Protein AF-A0A023DA20-F1 (afdb_monomer_lite)

InterPro domains:
  IPR036259 MFS transporter superfamily [G3DSA:1.20.1250.20] (1-89)
  IPR036259 MFS transporter superfamily [SSF103473] (3-85)

Foldseek 3Di:
DVVVVVVVVVVVVVVVVVVVVVLVVLVVDDPVVSVVVVVVVVVVVVVVVVVLVVCLVVQCVVPNPVSSVVVVVVVVVVVVVVVVVPPPPD

Organism: NCBI:txid1231351

Structure (mmCIF, N/CA/C/O backbone):
data_AF-A0A023DA20-F1
#
_entry.id   AF-A0A023DA20-F1
#
loop_
_atom_site.group_PDB
_atom_site.id
_atom_site.type_symbol
_atom_site.label_atom_id
_atom_site.label_alt_id
_atom_site.label_comp_id
_atom_site.label_asym_id
_atom_site.label_entity_id
_atom_site.label_seq_id
_atom_site.pdbx_PDB_ins_code
_atom_site.Cartn_x
_atom_site.Cartn_y
_atom_site.Cartn_z
_atom_site.occupancy
_atom_site.B_iso_or_equiv
_atom_site.auth_seq_id
_atom_site.auth_comp_id
_atom_site.auth_asym_id
_atom_site.auth_atom_id
_atom_site.pdbx_PDB_model_num
ATOM 1 N N . MET A 1 1 ? 8.627 14.649 -15.243 1.00 70.38 1 MET A N 1
ATOM 2 C CA . MET A 1 1 ? 9.137 14.689 -13.855 1.00 70.38 1 MET A CA 1
ATOM 3 C C . MET A 1 1 ? 8.141 15.250 -12.843 1.00 70.38 1 MET A C 1
ATOM 5 O O . MET A 1 1 ? 7.879 14.527 -11.891 1.00 70.38 1 MET A O 1
ATOM 9 N N . PRO A 1 2 ? 7.512 16.432 -13.025 1.00 89.38 2 PRO A N 1
ATOM 10 C CA . PRO A 1 2 ? 6.586 16.962 -12.010 1.00 89.38 2 PRO A CA 1
ATOM 11 C C . PRO A 1 2 ? 5.345 16.078 -11.800 1.00 89.38 2 PRO A C 1
ATOM 13 O O . PRO A 1 2 ? 4.891 15.922 -10.675 1.00 89.38 2 PRO A O 1
ATOM 16 N N . LEU A 1 3 ? 4.848 15.427 -12.859 1.00 92.12 3 LEU A N 1
ATOM 17 C CA . LEU A 1 3 ? 3.709 14.508 -12.773 1.00 92.12 3 LEU A CA 1
ATOM 18 C C . LEU A 1 3 ? 3.973 13.302 -11.855 1.00 92.12 3 LEU A C 1
ATOM 20 O O . LEU A 1 3 ? 3.127 12.965 -11.037 1.00 92.12 3 LEU A O 1
ATOM 24 N N . LEU A 1 4 ? 5.149 12.673 -11.966 1.00 88.75 4 LEU A N 1
ATOM 25 C CA . LEU A 1 4 ? 5.519 11.530 -11.122 1.00 88.75 4 LEU A CA 1
ATOM 26 C C . LEU A 1 4 ? 5.700 11.952 -9.661 1.00 88.75 4 LEU A C 1
ATOM 28 O O . LEU A 1 4 ? 5.292 11.221 -8.767 1.00 88.75 4 LEU A O 1
ATOM 32 N N . ALA A 1 5 ? 6.255 13.144 -9.421 1.00 93.50 5 ALA A N 1
ATOM 33 C CA . ALA A 1 5 ? 6.384 13.692 -8.074 1.00 93.50 5 ALA A CA 1
ATOM 34 C C . ALA A 1 5 ? 5.010 13.952 -7.435 1.00 93.50 5 ALA A C 1
ATOM 36 O O . ALA A 1 5 ? 4.769 13.529 -6.309 1.00 93.50 5 ALA A O 1
ATOM 37 N N . LEU A 1 6 ? 4.086 14.581 -8.169 1.00 95.62 6 LEU A N 1
ATOM 38 C CA . LEU A 1 6 ? 2.713 14.792 -7.703 1.00 95.62 6 LEU A CA 1
ATOM 39 C C . LEU A 1 6 ? 1.992 13.467 -7.435 1.00 95.62 6 LEU A C 1
ATOM 41 O O . LEU A 1 6 ? 1.332 13.337 -6.409 1.00 95.62 6 LEU A O 1
ATOM 45 N N . ALA A 1 7 ? 2.150 12.477 -8.318 1.00 90.75 7 ALA A N 1
ATOM 46 C CA . ALA A 1 7 ? 1.576 11.149 -8.126 1.00 90.75 7 ALA A CA 1
ATOM 47 C C . ALA A 1 7 ? 2.145 10.451 -6.879 1.00 90.75 7 ALA A C 1
ATOM 49 O O . ALA A 1 7 ? 1.379 9.903 -6.093 1.00 90.75 7 ALA A O 1
ATOM 50 N N . ALA A 1 8 ? 3.462 10.514 -6.659 1.00 90.94 8 ALA A N 1
ATOM 51 C CA . ALA A 1 8 ? 4.102 9.942 -5.475 1.00 90.94 8 ALA A CA 1
ATOM 52 C C . ALA A 1 8 ? 3.603 10.600 -4.179 1.00 90.94 8 ALA A C 1
ATOM 54 O O . ALA A 1 8 ? 3.251 9.896 -3.237 1.00 90.94 8 ALA A O 1
ATOM 55 N N . ILE A 1 9 ? 3.501 11.934 -4.154 1.00 95.44 9 ILE A N 1
ATOM 56 C CA . ILE A 1 9 ? 2.963 12.682 -3.007 1.00 95.44 9 ILE A CA 1
ATOM 57 C C . ILE A 1 9 ? 1.499 12.307 -2.754 1.00 95.44 9 ILE A C 1
ATOM 59 O O . ILE A 1 9 ? 1.112 12.070 -1.614 1.00 95.44 9 ILE A O 1
ATOM 63 N N . ALA A 1 10 ? 0.679 12.238 -3.805 1.00 94.69 10 ALA A N 1
ATOM 64 C CA . ALA A 1 10 ? -0.729 11.879 -3.678 1.00 94.69 10 ALA A CA 1
ATOM 65 C C . ALA A 1 10 ? -0.915 10.445 -3.153 1.00 94.69 10 ALA A C 1
ATOM 67 O O . ALA A 1 10 ? -1.756 10.222 -2.283 1.00 94.69 10 ALA A O 1
ATOM 68 N N . LEU A 1 11 ? -0.120 9.486 -3.646 1.00 91.44 11 LEU A N 1
ATOM 69 C CA . LEU A 1 11 ? -0.141 8.101 -3.170 1.00 91.44 11 LEU A CA 1
ATOM 70 C C . LEU A 1 11 ? 0.288 8.001 -1.704 1.00 91.44 11 LEU A C 1
ATOM 72 O O . LEU A 1 11 ? -0.389 7.337 -0.922 1.00 91.44 11 LEU A O 1
ATOM 76 N N . ASP A 1 12 ? 1.362 8.687 -1.315 1.00 93.50 12 ASP A N 1
ATOM 77 C CA . ASP A 1 12 ? 1.828 8.707 0.072 1.00 93.50 12 ASP A CA 1
ATOM 78 C C . ASP A 1 12 ? 0.774 9.311 1.014 1.00 93.50 12 ASP A C 1
ATOM 80 O O . ASP A 1 12 ? 0.397 8.696 2.014 1.00 93.50 12 ASP A O 1
ATOM 84 N N . ALA A 1 13 ? 0.195 10.456 0.640 1.00 94.25 13 ALA A N 1
ATOM 85 C CA . ALA A 1 13 ? -0.872 11.092 1.404 1.00 94.25 13 ALA A CA 1
ATOM 86 C C . ALA A 1 13 ? -2.106 10.184 1.549 1.00 94.25 13 ALA A C 1
ATOM 88 O O . ALA A 1 13 ? -2.693 10.114 2.630 1.00 94.25 13 ALA A O 1
ATOM 89 N N . ALA A 1 14 ? -2.487 9.456 0.493 1.00 91.75 14 ALA A N 1
ATOM 90 C CA . ALA A 1 14 ? -3.596 8.505 0.535 1.00 91.75 14 ALA A CA 1
ATOM 91 C C . ALA A 1 14 ? -3.318 7.337 1.497 1.00 91.75 14 ALA A C 1
ATOM 93 O O . ALA A 1 14 ? -4.188 6.977 2.295 1.00 91.75 14 ALA A O 1
ATOM 94 N N . VAL A 1 15 ? -2.102 6.778 1.474 1.00 90.94 15 VAL A N 1
ATOM 95 C CA . VAL A 1 15 ? -1.687 5.710 2.398 1.00 90.94 15 VAL A CA 1
ATOM 96 C C . VAL A 1 15 ? -1.703 6.211 3.840 1.00 90.94 15 VAL A C 1
ATOM 98 O O . VAL A 1 15 ? -2.281 5.551 4.707 1.00 90.94 15 VAL A O 1
ATOM 101 N N . GLN A 1 16 ? -1.127 7.385 4.104 1.00 93.38 16 GLN A N 1
ATOM 102 C CA . GLN A 1 16 ? -1.118 7.974 5.443 1.00 93.38 16 GLN A CA 1
ATOM 103 C C . GLN A 1 16 ? -2.540 8.259 5.948 1.00 93.38 16 GLN A C 1
ATOM 105 O O . GLN A 1 16 ? -2.876 7.901 7.078 1.00 93.38 16 GLN A O 1
ATOM 110 N N . ALA A 1 17 ? -3.414 8.818 5.107 1.00 93.38 17 ALA A N 1
ATOM 111 C CA . ALA A 1 17 ? -4.814 9.051 5.453 1.00 93.38 17 ALA A CA 1
ATOM 112 C C . ALA A 1 17 ? -5.552 7.744 5.793 1.00 93.38 17 ALA A C 1
ATOM 114 O O . ALA A 1 17 ? -6.262 7.683 6.800 1.00 93.38 17 ALA A O 1
ATOM 115 N N . ASN A 1 18 ? -5.341 6.683 5.004 1.00 90.50 18 ASN A N 1
ATOM 116 C CA . ASN A 1 18 ? -5.927 5.369 5.261 1.00 90.50 18 ASN A CA 1
ATOM 117 C C . ASN A 1 18 ? -5.457 4.777 6.597 1.00 90.50 18 ASN A C 1
ATOM 119 O O . ASN A 1 18 ? -6.268 4.250 7.363 1.00 90.50 18 ASN A O 1
ATOM 123 N N . GLN A 1 19 ? -4.164 4.896 6.912 1.00 90.19 19 GLN A N 1
ATOM 124 C CA . GLN A 1 19 ? -3.636 4.433 8.194 1.00 90.19 19 GLN A CA 1
ATOM 125 C C . GLN A 1 19 ? -4.236 5.207 9.369 1.00 90.19 19 GLN A C 1
ATOM 127 O O . GLN A 1 19 ? -4.653 4.594 10.349 1.00 90.19 19 GLN A O 1
ATOM 132 N N . VAL A 1 20 ? -4.344 6.535 9.267 1.00 90.69 20 VAL A N 1
ATOM 133 C CA . VAL A 1 20 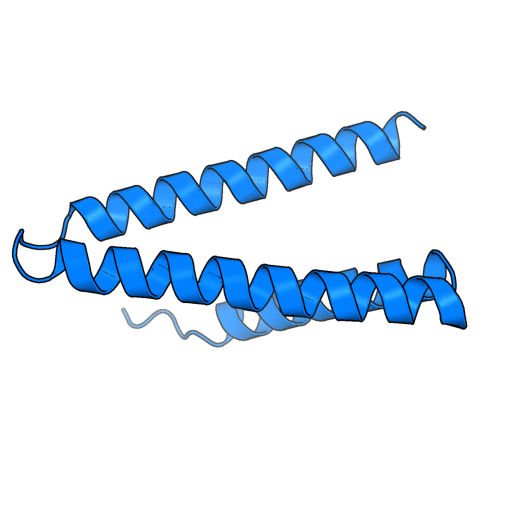? -4.958 7.369 10.312 1.00 90.69 20 VAL A CA 1
ATOM 134 C C . VAL A 1 20 ? -6.426 6.995 10.525 1.00 90.69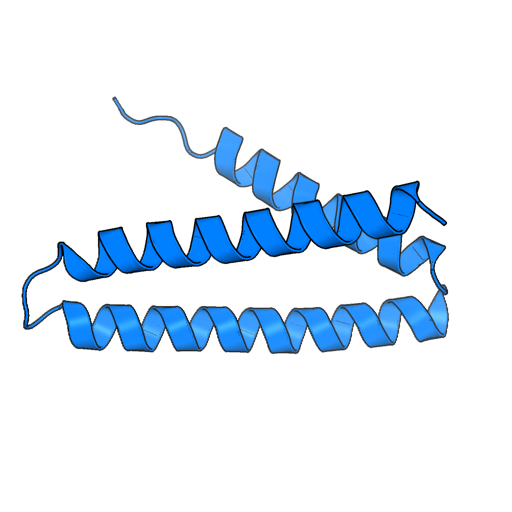 20 VAL A C 1
ATOM 136 O O . VAL A 1 20 ? -6.856 6.860 11.671 1.00 90.69 20 VAL A O 1
ATOM 139 N N . LEU A 1 21 ? -7.198 6.794 9.452 1.00 89.50 21 LEU A N 1
ATOM 140 C CA . LEU A 1 21 ? -8.599 6.377 9.550 1.00 89.50 21 LEU A CA 1
ATOM 141 C C . LEU A 1 21 ? -8.732 4.989 10.188 1.00 89.50 21 LEU A C 1
ATOM 143 O O . LEU A 1 21 ? -9.521 4.814 11.115 1.00 89.50 21 LEU A O 1
ATOM 147 N N . SER A 1 22 ? -7.917 4.030 9.748 1.00 86.94 22 SER A N 1
ATOM 148 C CA . SER A 1 22 ? -7.900 2.670 10.295 1.00 86.94 22 SER A CA 1
ATOM 149 C C . SER A 1 22 ? -7.562 2.678 11.785 1.00 86.94 22 SER A C 1
ATOM 151 O O . SER A 1 22 ? -8.264 2.074 12.591 1.00 86.94 22 SER A O 1
ATOM 153 N N . GLN A 1 23 ? -6.537 3.439 12.179 1.00 86.69 23 GLN A N 1
ATOM 154 C CA . GLN A 1 23 ? -6.152 3.609 13.578 1.00 86.69 23 GLN A CA 1
ATOM 155 C C . GLN A 1 23 ? -7.280 4.245 14.400 1.00 86.69 23 GLN A C 1
ATOM 157 O O . GLN A 1 23 ? -7.567 3.764 15.493 1.00 86.69 23 GLN A O 1
ATOM 162 N N . ARG A 1 24 ? -7.986 5.261 13.878 1.00 86.94 24 ARG A N 1
ATOM 163 C CA . ARG A 1 24 ? -9.167 5.835 14.554 1.00 86.94 24 ARG A CA 1
ATOM 164 C C . ARG A 1 24 ? -10.229 4.777 14.836 1.00 86.94 24 ARG A C 1
ATOM 166 O O . ARG A 1 24 ? -10.708 4.720 15.961 1.00 86.94 24 ARG A O 1
ATOM 173 N N . VAL A 1 25 ? -10.552 3.920 13.866 1.00 84.94 25 VAL A N 1
ATOM 174 C CA . VAL A 1 25 ? -11.515 2.821 14.061 1.00 84.94 25 VAL A CA 1
ATOM 175 C C . VAL A 1 25 ? -11.023 1.854 15.139 1.00 84.94 25 VAL A C 1
ATOM 177 O O . VAL A 1 25 ? -11.759 1.563 16.078 1.00 84.94 25 VAL A O 1
ATOM 180 N N . VAL A 1 26 ? -9.758 1.428 15.087 1.00 84.38 26 VAL A N 1
ATOM 181 C CA . VAL A 1 26 ? -9.162 0.550 16.113 1.00 84.38 26 VAL A CA 1
ATOM 182 C C . VAL A 1 26 ? -9.225 1.182 17.509 1.00 84.38 26 VAL A C 1
ATOM 184 O O . VAL A 1 26 ? -9.477 0.486 18.492 1.00 84.38 26 VAL A O 1
ATOM 187 N N . TYR A 1 27 ? -9.049 2.502 17.611 1.00 80.75 27 TYR A N 1
ATOM 188 C CA . TYR A 1 27 ? -9.137 3.233 18.874 1.00 80.75 27 TYR A CA 1
ATOM 189 C C . TYR A 1 27 ? -10.559 3.383 19.426 1.00 80.75 27 TYR A C 1
ATOM 191 O O . TYR A 1 27 ? -10.694 3.639 20.621 1.00 80.75 27 TYR A O 1
ATOM 199 N N . THR A 1 28 ? -11.602 3.188 18.611 1.00 80.88 28 THR A N 1
ATOM 200 C CA . THR A 1 28 ? -13.002 3.178 19.082 1.00 80.88 28 THR A CA 1
ATOM 201 C C . THR A 1 28 ? -13.433 1.855 19.726 1.00 80.88 28 THR A C 1
ATOM 203 O O . THR A 1 28 ? -14.478 1.810 20.371 1.00 80.88 28 THR A O 1
ATOM 206 N N . LEU A 1 29 ? -12.639 0.785 19.598 1.00 80.69 29 LEU A N 1
ATOM 207 C CA . LEU A 1 29 ? -12.921 -0.507 20.232 1.00 80.69 29 LEU A CA 1
ATOM 208 C C . LEU A 1 29 ? -12.557 -0.510 21.728 1.00 80.69 29 LEU A C 1
ATOM 210 O O . LEU A 1 29 ? -11.673 0.220 22.182 1.00 80.69 29 LEU A O 1
ATOM 214 N N . SER A 1 30 ? -13.216 -1.386 22.494 1.00 74.69 30 SER A N 1
ATOM 215 C CA . SER A 1 30 ? -12.938 -1.595 23.920 1.00 74.69 30 SER A CA 1
ATOM 216 C C . SER A 1 30 ? -11.473 -1.995 24.174 1.00 74.69 30 SER A C 1
ATOM 218 O O . SER A 1 30 ? -10.822 -2.623 23.335 1.00 74.69 30 SER A O 1
ATOM 220 N N . SER A 1 31 ? -10.955 -1.643 25.359 1.00 68.88 31 SER A N 1
ATOM 221 C CA . SER A 1 31 ? -9.559 -1.873 25.783 1.00 68.88 31 SER A CA 1
ATOM 222 C C . SER A 1 31 ? -9.069 -3.312 25.536 1.00 68.88 31 SER A C 1
ATOM 224 O O . SER A 1 31 ? -7.949 -3.522 25.073 1.00 68.88 31 SER A O 1
ATOM 226 N N . GLU A 1 32 ? -9.940 -4.298 25.766 1.00 72.94 32 GLU A N 1
ATOM 227 C CA . GLU A 1 32 ? -9.634 -5.726 25.630 1.00 72.94 32 GLU A CA 1
ATOM 228 C C . GLU A 1 32 ? -9.459 -6.176 24.166 1.00 72.94 32 GLU A C 1
ATOM 230 O O . GLU A 1 32 ? -8.560 -6.957 23.849 1.00 72.94 32 GLU A O 1
ATOM 235 N N . ALA A 1 33 ? -10.265 -5.647 23.239 1.00 74.44 33 ALA A N 1
ATOM 236 C CA . ALA A 1 33 ? -10.187 -6.002 21.820 1.00 74.44 33 ALA A CA 1
ATOM 237 C C . ALA A 1 33 ? -9.120 -5.190 21.061 1.00 74.44 33 ALA A C 1
ATOM 239 O O . ALA A 1 33 ? -8.519 -5.689 20.105 1.00 74.44 33 ALA A O 1
ATOM 240 N N . ARG A 1 34 ? -8.838 -3.959 21.506 1.00 77.00 34 ARG A N 1
ATOM 241 C CA . ARG A 1 34 ? -7.919 -3.015 20.847 1.00 77.00 34 ARG A CA 1
ATOM 242 C C . ARG A 1 34 ? -6.511 -3.581 20.650 1.00 77.00 34 ARG A C 1
ATOM 244 O O . ARG A 1 34 ? -5.952 -3.442 19.564 1.00 77.00 34 ARG A O 1
ATOM 251 N N . GLY A 1 35 ? -5.945 -4.244 21.663 1.00 78.94 35 GLY A N 1
ATOM 252 C CA . GLY A 1 35 ? -4.595 -4.819 21.580 1.00 78.94 35 GLY A CA 1
ATOM 253 C C . GLY A 1 35 ? -4.471 -5.905 20.505 1.00 78.94 35 GLY A C 1
ATOM 254 O O . GLY A 1 35 ? -3.539 -5.887 19.701 1.00 78.94 35 GLY A O 1
ATOM 255 N N . ARG A 1 36 ? -5.458 -6.809 20.434 1.00 85.88 36 ARG A N 1
ATOM 256 C CA . ARG A 1 36 ? -5.495 -7.911 19.457 1.00 85.88 36 ARG A CA 1
ATOM 257 C C . ARG A 1 36 ? -5.708 -7.414 18.032 1.00 85.88 36 ARG A C 1
ATOM 259 O O . ARG A 1 36 ? -5.023 -7.867 17.113 1.00 85.88 36 ARG A O 1
ATOM 266 N N . VAL A 1 37 ? -6.643 -6.482 17.849 1.00 85.62 37 VAL A N 1
ATOM 267 C CA . VAL A 1 37 ? -6.939 -5.905 16.533 1.00 85.62 37 VAL A CA 1
ATOM 268 C C . VAL A 1 37 ? -5.750 -5.096 16.024 1.00 85.62 37 VAL A C 1
ATOM 270 O O . VAL A 1 37 ? -5.374 -5.259 14.870 1.00 85.62 37 VAL A O 1
ATOM 273 N N . ASN A 1 38 ? -5.098 -4.295 16.874 1.00 85.50 38 ASN A N 1
ATOM 274 C CA . ASN A 1 38 ? -3.924 -3.524 16.462 1.00 85.50 38 ASN A CA 1
ATOM 275 C C . ASN A 1 38 ? -2.744 -4.421 16.056 1.00 85.50 38 ASN A C 1
ATOM 277 O O . ASN A 1 38 ? -2.101 -4.163 15.041 1.00 85.50 38 ASN A O 1
ATOM 281 N N . ALA A 1 39 ? -2.483 -5.492 16.816 1.00 87.19 39 ALA A N 1
ATOM 282 C CA . ALA A 1 39 ? -1.457 -6.467 16.456 1.00 87.19 39 ALA A CA 1
ATOM 283 C C . ALA A 1 39 ? -1.767 -7.123 15.102 1.00 87.19 39 ALA A C 1
ATOM 285 O O . ALA A 1 39 ? -0.924 -7.112 14.212 1.00 87.19 39 ALA A O 1
ATOM 286 N N . THR A 1 40 ? -3.003 -7.599 14.912 1.00 88.31 40 THR A N 1
ATOM 287 C CA . THR A 1 40 ? -3.446 -8.216 13.650 1.00 88.31 40 THR A CA 1
ATOM 288 C C . THR A 1 40 ? -3.345 -7.236 12.478 1.00 88.31 40 THR A C 1
ATOM 290 O O . THR A 1 40 ? -2.842 -7.600 11.420 1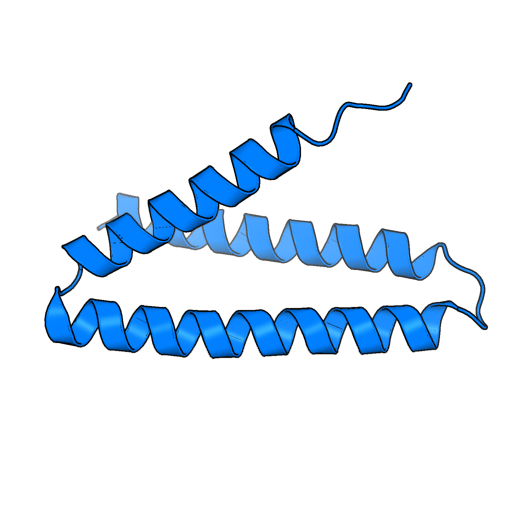.00 88.31 40 THR A O 1
ATOM 293 N N . TYR A 1 41 ? -3.762 -5.981 12.674 1.00 87.44 41 TYR A N 1
ATOM 294 C CA . TYR A 1 41 ? -3.657 -4.918 11.675 1.00 87.44 41 TYR A CA 1
ATOM 295 C C . TYR A 1 41 ? -2.206 -4.714 11.232 1.00 87.44 41 TYR A C 1
ATOM 297 O O . TYR A 1 41 ? -1.916 -4.770 10.039 1.00 87.44 41 TYR A O 1
ATOM 305 N N . MET A 1 42 ? -1.282 -4.544 12.183 1.00 88.69 42 MET A N 1
ATOM 306 C CA . MET A 1 42 ? 0.134 -4.367 11.858 1.00 88.69 42 MET A CA 1
ATOM 307 C C . MET A 1 42 ? 0.720 -5.605 11.177 1.00 88.69 42 MET A C 1
ATOM 309 O O . MET A 1 42 ? 1.442 -5.461 10.195 1.00 88.69 42 MET A O 1
ATOM 313 N N . THR A 1 43 ? 0.369 -6.816 11.620 1.00 91.94 43 THR A N 1
ATOM 314 C CA . THR A 1 43 ? 0.793 -8.059 10.958 1.00 91.94 43 THR A CA 1
ATOM 315 C C . THR A 1 43 ? 0.342 -8.109 9.500 1.00 91.94 43 THR A C 1
ATOM 317 O O . THR A 1 43 ? 1.151 -8.429 8.632 1.00 91.94 43 THR A O 1
ATOM 320 N N . VAL A 1 44 ? -0.915 -7.759 9.211 1.00 90.62 44 VAL A N 1
ATOM 321 C CA . VAL A 1 44 ? -1.440 -7.734 7.837 1.00 90.62 44 VAL A CA 1
ATOM 322 C C . VAL A 1 44 ? -0.732 -6.669 7.003 1.00 90.62 44 VAL A C 1
ATOM 324 O O . VAL A 1 44 ? -0.298 -6.971 5.896 1.00 90.62 44 VAL A O 1
ATOM 327 N N . VAL A 1 45 ? -0.543 -5.456 7.533 1.00 89.75 45 VAL A N 1
ATOM 328 C CA . VAL A 1 45 ? 0.174 -4.378 6.830 1.00 89.75 45 VAL A CA 1
ATOM 329 C C . VAL A 1 45 ? 1.601 -4.802 6.478 1.00 89.75 45 VAL A C 1
ATOM 331 O O . VAL A 1 45 ? 2.017 -4.642 5.331 1.00 89.75 45 VAL A O 1
ATOM 334 N N . PHE A 1 46 ? 2.337 -5.391 7.424 1.00 91.88 46 PHE A N 1
ATOM 335 C CA . PHE A 1 46 ? 3.691 -5.888 7.174 1.00 91.88 46 PHE A CA 1
ATOM 336 C C . PHE A 1 46 ? 3.718 -7.037 6.166 1.00 91.88 46 PHE A C 1
ATOM 338 O O . PHE A 1 46 ? 4.567 -7.044 5.277 1.00 91.88 46 PHE A O 1
ATOM 345 N N . LEU A 1 47 ? 2.787 -7.988 6.272 1.00 94.81 47 LEU A N 1
ATOM 346 C CA . LEU A 1 47 ? 2.690 -9.111 5.343 1.00 94.81 47 LEU A CA 1
ATOM 347 C C . LEU A 1 47 ? 2.392 -8.629 3.918 1.00 94.81 47 LEU A C 1
ATOM 349 O O . LEU A 1 47 ? 3.085 -9.018 2.980 1.00 94.81 47 LEU A O 1
ATOM 353 N N . CYS A 1 48 ? 1.409 -7.742 3.755 1.00 90.75 48 CYS A N 1
ATOM 354 C CA . CYS A 1 48 ? 1.101 -7.113 2.474 1.00 90.75 48 CYS A CA 1
ATOM 355 C C . CYS A 1 48 ? 2.298 -6.321 1.935 1.00 90.75 48 CYS A C 1
ATOM 357 O O . CYS A 1 48 ? 2.592 -6.413 0.746 1.00 90.75 48 CYS A O 1
ATOM 359 N N . GLY A 1 49 ? 3.015 -5.592 2.796 1.00 90.50 49 GLY A N 1
ATOM 360 C CA . GLY A 1 49 ? 4.241 -4.883 2.430 1.00 90.50 49 GLY A CA 1
ATOM 361 C C . GLY A 1 49 ? 5.322 -5.825 1.897 1.00 90.50 49 GLY A C 1
ATOM 362 O O . GLY A 1 49 ? 5.870 -5.577 0.828 1.00 90.50 49 GLY A O 1
ATOM 363 N N . ALA A 1 50 ? 5.570 -6.946 2.579 1.00 94.75 50 ALA A N 1
ATOM 364 C CA . ALA A 1 50 ? 6.545 -7.948 2.152 1.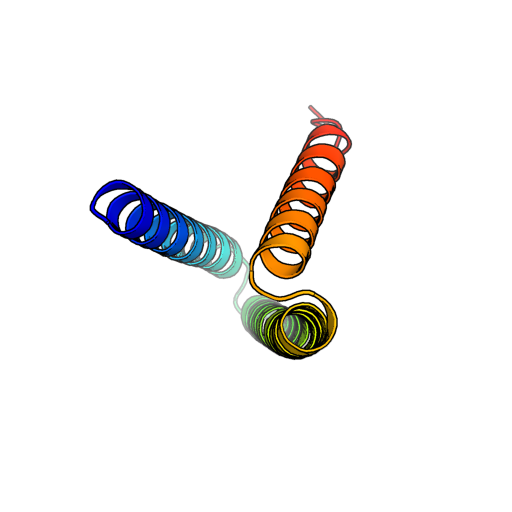00 94.75 50 ALA A CA 1
ATOM 365 C C . ALA A 1 50 ? 6.176 -8.579 0.799 1.00 94.75 50 ALA A C 1
ATOM 367 O O . ALA A 1 50 ? 7.015 -8.657 -0.099 1.00 94.75 50 ALA A O 1
ATOM 368 N N . VAL A 1 51 ? 4.911 -8.978 0.624 1.00 94.88 51 VAL A N 1
ATOM 369 C CA . VAL A 1 51 ? 4.409 -9.522 -0.650 1.00 94.88 51 VAL A CA 1
ATOM 370 C C . VAL A 1 51 ? 4.514 -8.478 -1.765 1.00 94.88 51 VAL A C 1
ATOM 372 O O . VAL A 1 51 ? 4.984 -8.791 -2.858 1.00 94.88 51 VAL A O 1
ATOM 375 N N . GLY A 1 52 ? 4.140 -7.228 -1.482 1.00 90.75 52 GLY A N 1
ATOM 376 C CA . GLY A 1 52 ? 4.251 -6.111 -2.417 1.00 90.75 52 GLY A CA 1
ATOM 377 C C . GLY A 1 52 ? 5.694 -5.841 -2.845 1.00 90.75 52 GLY A C 1
ATOM 378 O O . GLY A 1 52 ? 5.942 -5.641 -4.031 1.00 90.75 52 GLY A O 1
ATOM 379 N N . SER A 1 53 ? 6.656 -5.908 -1.919 1.00 92.56 53 SER A N 1
ATOM 380 C CA . SER A 1 53 ? 8.081 -5.782 -2.239 1.00 92.56 53 SER A CA 1
ATOM 381 C C . SER A 1 53 ? 8.566 -6.901 -3.155 1.00 92.56 53 SER A C 1
ATOM 383 O O . SER A 1 53 ? 9.224 -6.607 -4.147 1.00 92.56 53 SER A O 1
ATOM 385 N N . ILE A 1 54 ? 8.204 -8.160 -2.884 1.00 93.81 54 ILE A N 1
ATOM 386 C CA . ILE A 1 54 ? 8.590 -9.295 -3.739 1.00 93.81 54 ILE A CA 1
ATOM 387 C C . ILE A 1 54 ? 8.015 -9.121 -5.149 1.00 93.81 54 ILE A C 1
ATOM 389 O O . ILE A 1 54 ? 8.750 -9.215 -6.130 1.00 93.81 54 ILE A O 1
ATOM 393 N N . LEU A 1 55 ? 6.718 -8.817 -5.259 1.00 91.94 55 LEU A N 1
ATOM 394 C CA . LEU A 1 55 ? 6.059 -8.592 -6.549 1.00 91.94 55 LEU A CA 1
ATOM 395 C C . LEU A 1 55 ? 6.660 -7.396 -7.298 1.00 91.94 55 LEU A C 1
ATOM 397 O O . LEU A 1 55 ? 6.893 -7.474 -8.504 1.00 91.94 55 LEU A O 1
ATOM 401 N N . GLY A 1 56 ? 6.951 -6.304 -6.591 1.00 89.81 56 GLY A N 1
ATOM 402 C CA . GLY A 1 56 ? 7.613 -5.128 -7.148 1.00 89.81 56 GLY A CA 1
ATOM 403 C C . GLY A 1 56 ? 8.998 -5.463 -7.697 1.00 89.81 56 GLY A C 1
ATOM 404 O O . GLY A 1 56 ? 9.292 -5.143 -8.845 1.00 89.81 56 GLY A O 1
ATOM 405 N N . SER A 1 57 ? 9.819 -6.172 -6.921 1.00 92.00 57 SER A N 1
ATOM 406 C CA . SER A 1 57 ? 11.159 -6.586 -7.340 1.00 92.00 57 SER A CA 1
ATOM 407 C C . SER A 1 57 ? 11.132 -7.538 -8.537 1.00 92.00 57 SER A C 1
ATOM 409 O O . SER A 1 57 ? 11.834 -7.285 -9.511 1.00 92.00 57 SER A O 1
ATOM 411 N N . LEU A 1 58 ? 10.304 -8.589 -8.509 1.00 92.19 58 LEU A N 1
ATOM 412 C CA . LEU A 1 58 ? 10.209 -9.558 -9.610 1.00 92.19 58 LEU A CA 1
ATOM 413 C C . LEU A 1 58 ? 9.695 -8.904 -10.897 1.00 92.19 58 LEU A C 1
ATOM 415 O O . LEU A 1 58 ? 10.290 -9.057 -11.960 1.00 92.19 58 LEU A O 1
ATOM 419 N N . SER A 1 59 ? 8.631 -8.105 -10.791 1.00 91.75 59 SER A N 1
ATOM 420 C CA . SER A 1 59 ? 8.059 -7.412 -11.950 1.00 91.75 59 SER A CA 1
ATOM 421 C C . SER A 1 59 ? 9.024 -6.428 -12.600 1.00 91.75 59 SER A C 1
ATOM 423 O O . SER A 1 59 ? 9.013 -6.274 -13.821 1.00 91.75 59 SER A O 1
ATOM 425 N N . PHE A 1 60 ? 9.868 -5.785 -11.792 1.00 90.38 60 PHE A N 1
ATOM 426 C CA . PHE A 1 60 ? 10.857 -4.843 -12.285 1.00 90.38 60 PHE A CA 1
ATOM 427 C C . PHE A 1 60 ? 12.026 -5.543 -12.985 1.00 90.38 60 PHE A C 1
ATOM 429 O O . PHE A 1 60 ? 12.487 -5.054 -14.014 1.00 90.38 60 PHE A O 1
ATOM 436 N N . VAL A 1 61 ? 12.489 -6.683 -12.461 1.00 90.25 61 VAL A N 1
ATOM 437 C CA . VAL A 1 61 ? 13.596 -7.449 -13.058 1.00 90.25 61 VAL A CA 1
ATOM 438 C C . VAL A 1 61 ? 13.206 -8.017 -14.423 1.00 90.25 61 VAL A C 1
ATOM 440 O O . VAL A 1 61 ? 13.953 -7.842 -15.382 1.00 90.25 61 VAL A O 1
ATOM 443 N N . ASP A 1 62 ? 12.030 -8.637 -14.529 1.00 84.81 62 ASP A N 1
ATOM 444 C CA . ASP A 1 62 ? 11.625 -9.338 -15.754 1.00 84.81 62 ASP A CA 1
ATOM 445 C C . ASP A 1 62 ? 10.986 -8.408 -16.800 1.00 84.81 62 ASP A C 1
ATOM 447 O O . ASP A 1 62 ? 11.017 -8.685 -17.999 1.00 84.81 62 ASP A O 1
ATOM 451 N N . GLY A 1 63 ? 10.385 -7.301 -16.356 1.00 82.56 63 GLY A N 1
ATOM 452 C CA . GLY A 1 63 ? 9.512 -6.465 -17.183 1.00 82.56 63 GLY A CA 1
ATOM 453 C C . GLY A 1 63 ? 9.750 -4.964 -17.120 1.00 82.56 63 GLY A C 1
ATOM 454 O O . GLY A 1 63 ? 9.047 -4.199 -17.792 1.00 82.56 63 GLY A O 1
ATOM 455 N N . GLY A 1 64 ? 10.704 -4.525 -16.299 1.00 90.25 64 GLY A N 1
ATOM 456 C CA . GLY A 1 64 ? 10.975 -3.116 -16.052 1.00 90.25 64 GLY A C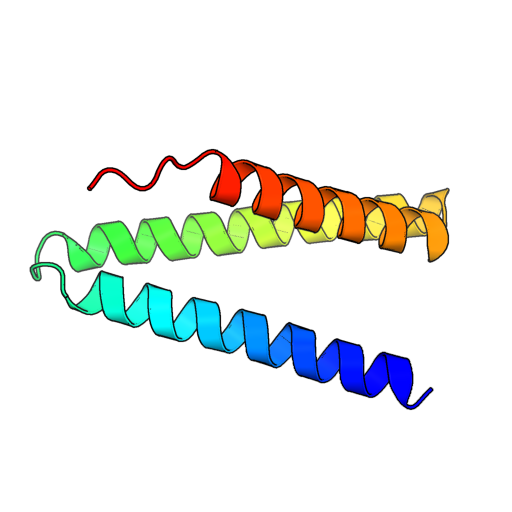A 1
ATOM 457 C C . GLY A 1 64 ? 9.754 -2.343 -15.546 1.00 90.25 64 GLY A C 1
ATOM 458 O O . GLY A 1 64 ? 8.771 -2.886 -15.041 1.00 90.25 64 GLY A O 1
ATOM 459 N N . TRP A 1 65 ? 9.798 -1.023 -15.728 1.00 88.50 65 TRP A N 1
ATOM 460 C CA . TRP A 1 65 ? 8.767 -0.103 -15.240 1.00 88.50 65 TRP A CA 1
ATOM 461 C C . TRP A 1 65 ? 7.359 -0.374 -15.783 1.00 88.50 65 TRP A C 1
ATOM 463 O O . TRP A 1 65 ? 6.379 -0.052 -15.109 1.00 88.50 65 TRP A O 1
ATOM 473 N N . TRP A 1 66 ? 7.234 -0.951 -16.982 1.00 91.25 66 TRP A N 1
ATOM 474 C CA . TRP A 1 66 ? 5.931 -1.203 -17.596 1.00 91.25 66 TRP A CA 1
ATOM 475 C C . TRP A 1 66 ? 5.149 -2.286 -16.851 1.00 91.25 66 TRP A C 1
ATOM 477 O O . TRP A 1 66 ? 4.017 -2.040 -16.432 1.00 91.25 66 TRP A O 1
ATOM 487 N N . ILE A 1 67 ? 5.761 -3.453 -16.620 1.00 90.31 67 ILE A N 1
ATOM 488 C CA . ILE A 1 67 ? 5.093 -4.556 -15.914 1.00 90.31 67 ILE A CA 1
ATOM 489 C C . ILE A 1 67 ? 4.825 -4.171 -14.456 1.00 90.31 67 ILE A C 1
ATOM 491 O O . ILE A 1 67 ? 3.723 -4.407 -13.962 1.00 90.31 67 ILE A O 1
ATOM 495 N N . THR A 1 68 ? 5.765 -3.494 -13.789 1.00 90.81 68 THR A N 1
ATOM 496 C CA . THR A 1 68 ? 5.557 -2.996 -12.420 1.00 90.81 68 THR A CA 1
ATOM 497 C C . THR A 1 68 ? 4.364 -2.039 -12.329 1.00 90.81 68 THR A C 1
ATOM 499 O O . THR A 1 68 ? 3.529 -2.173 -11.434 1.00 90.81 68 THR A O 1
ATOM 502 N N . THR A 1 69 ? 4.231 -1.107 -13.280 1.00 90.88 69 THR A N 1
ATOM 503 C CA . THR A 1 69 ? 3.095 -0.170 -13.311 1.00 90.88 69 THR A CA 1
ATOM 504 C C . THR A 1 69 ? 1.779 -0.903 -13.569 1.00 90.88 69 THR A C 1
ATOM 506 O O . THR A 1 69 ? 0.778 -0.617 -12.912 1.00 90.88 69 THR A O 1
ATOM 509 N N . LEU A 1 70 ? 1.773 -1.881 -14.479 1.00 93.50 70 LEU A N 1
ATOM 510 C CA . LEU A 1 70 ? 0.578 -2.650 -14.825 1.00 93.50 70 LEU A CA 1
ATOM 511 C C . LEU A 1 70 ? 0.084 -3.511 -13.654 1.00 93.50 70 LEU A C 1
ATOM 513 O O . LEU A 1 70 ? -1.116 -3.553 -13.393 1.00 93.50 70 LEU A O 1
ATOM 517 N N . ILE A 1 71 ? 0.997 -4.125 -12.897 1.00 91.94 71 ILE A N 1
ATOM 518 C CA . ILE A 1 71 ? 0.661 -4.851 -11.664 1.00 91.94 71 ILE A CA 1
ATOM 519 C C . ILE A 1 71 ? 0.107 -3.895 -10.605 1.00 91.94 71 ILE A C 1
ATOM 521 O O . ILE A 1 71 ? -0.894 -4.216 -9.969 1.00 91.94 71 ILE A O 1
ATOM 525 N N . GLY A 1 72 ? 0.697 -2.706 -10.447 1.00 89.88 72 GLY A N 1
ATOM 526 C CA . GLY A 1 72 ? 0.172 -1.680 -9.543 1.00 89.88 72 GLY A CA 1
ATOM 527 C C . GLY A 1 72 ? -1.264 -1.274 -9.892 1.00 89.88 72 GLY A C 1
ATOM 528 O O . GLY A 1 72 ? -2.133 -1.260 -9.021 1.00 89.88 72 GLY A O 1
ATOM 529 N N . ILE A 1 73 ? -1.543 -1.024 -11.176 1.00 92.44 73 ILE A N 1
ATOM 530 C CA . ILE A 1 73 ? -2.896 -0.716 -11.665 1.00 92.44 73 ILE A CA 1
ATOM 531 C C . ILE A 1 73 ? -3.845 -1.892 -11.416 1.00 92.44 73 ILE A C 1
ATOM 533 O O . ILE A 1 73 ? -4.960 -1.674 -10.948 1.00 92.44 73 ILE A O 1
ATOM 537 N N . ALA A 1 74 ? -3.416 -3.126 -11.688 1.00 93.38 74 ALA A N 1
ATOM 538 C CA . ALA A 1 74 ? -4.232 -4.317 -11.471 1.00 93.38 74 ALA A CA 1
ATOM 539 C C . ALA A 1 74 ? -4.586 -4.511 -9.988 1.00 93.38 74 ALA A C 1
ATOM 541 O O . ALA A 1 74 ? -5.741 -4.789 -9.675 1.00 93.38 74 ALA A O 1
ATOM 542 N N . LEU A 1 75 ? -3.633 -4.304 -9.074 1.00 90.81 75 LEU A N 1
ATOM 543 C CA . L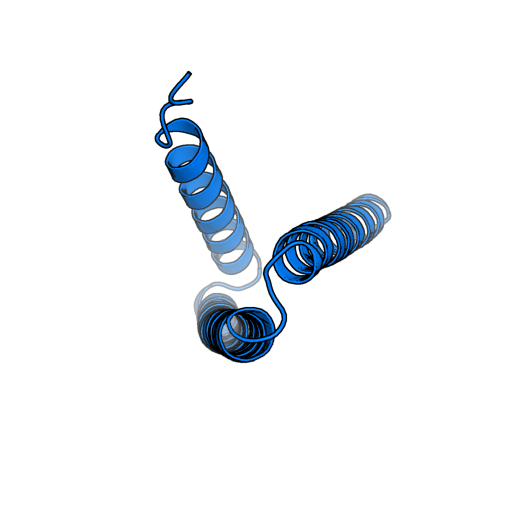EU A 1 75 ? -3.863 -4.382 -7.629 1.00 90.81 75 LEU A CA 1
ATOM 544 C C . LEU A 1 75 ? -4.824 -3.287 -7.145 1.00 90.81 75 LEU A C 1
ATOM 546 O O . LEU A 1 75 ? -5.796 -3.590 -6.453 1.00 90.81 75 LEU A O 1
ATOM 550 N N . CYS A 1 76 ? -4.608 -2.032 -7.549 1.00 89.75 76 CYS A N 1
ATOM 551 C CA . CYS A 1 76 ? -5.512 -0.924 -7.223 1.00 89.75 76 CYS A CA 1
ATOM 552 C C . CYS A 1 76 ? -6.917 -1.134 -7.810 1.00 89.75 76 CYS A C 1
ATOM 554 O O . CYS A 1 76 ? -7.923 -0.859 -7.153 1.00 89.75 76 CYS A O 1
ATOM 556 N N . GLY A 1 77 ? -6.997 -1.649 -9.039 1.00 92.31 77 GLY A N 1
ATOM 557 C CA . GLY A 1 77 ? -8.248 -1.987 -9.709 1.00 92.31 77 GLY A CA 1
ATOM 558 C C . GLY A 1 77 ? -8.989 -3.109 -8.989 1.00 92.31 77 GLY A C 1
ATOM 559 O O . GLY A 1 77 ? -10.172 -2.964 -8.696 1.00 92.31 77 GLY A O 1
ATOM 560 N N . ALA A 1 78 ? -8.292 -4.184 -8.616 1.00 91.31 78 ALA A N 1
ATOM 561 C CA . ALA A 1 78 ? -8.860 -5.281 -7.839 1.00 91.31 78 ALA A CA 1
ATOM 562 C C . ALA A 1 78 ? -9.382 -4.801 -6.477 1.00 91.31 78 ALA A C 1
ATOM 564 O O . ALA A 1 78 ? -10.512 -5.121 -6.118 1.00 91.31 78 ALA A O 1
ATOM 565 N N . ALA A 1 79 ? -8.615 -3.975 -5.757 1.00 88.12 79 ALA A N 1
ATOM 566 C CA . ALA A 1 79 ? -9.057 -3.382 -4.494 1.00 88.12 79 ALA A CA 1
ATOM 567 C C . ALA A 1 79 ? -10.317 -2.518 -4.674 1.00 88.12 79 ALA A C 1
ATOM 569 O O . ALA A 1 79 ? -11.247 -2.602 -3.876 1.00 88.12 79 ALA A O 1
ATOM 570 N N . THR A 1 80 ? -10.385 -1.739 -5.758 1.00 88.25 80 THR A N 1
ATOM 571 C CA . THR A 1 80 ? -11.553 -0.908 -6.087 1.00 88.25 80 THR A CA 1
ATOM 572 C C . THR A 1 80 ? -12.779 -1.757 -6.430 1.00 88.25 80 THR A C 1
ATOM 574 O O . THR A 1 80 ? -13.884 -1.440 -6.000 1.00 88.25 80 THR A O 1
ATOM 577 N N . ILE A 1 81 ? -12.602 -2.855 -7.172 1.00 91.81 81 ILE A N 1
ATOM 578 C CA . ILE A 1 81 ? -13.681 -3.800 -7.498 1.00 91.81 81 ILE A CA 1
ATOM 579 C C . ILE A 1 81 ? -14.179 -4.498 -6.233 1.00 91.81 81 ILE A C 1
ATOM 581 O O . ILE A 1 81 ? -15.388 -4.614 -6.044 1.00 91.81 81 ILE A O 1
ATOM 585 N N . LEU A 1 82 ? -13.274 -4.937 -5.356 1.00 89.62 82 LEU A N 1
ATOM 586 C CA . LEU A 1 82 ? -13.637 -5.538 -4.073 1.00 89.62 82 LEU A CA 1
ATOM 587 C C . LEU A 1 82 ? -14.435 -4.553 -3.218 1.00 89.62 82 LEU A C 1
ATOM 589 O O . LEU A 1 82 ? -15.517 -4.904 -2.762 1.00 89.62 82 LEU A O 1
ATOM 593 N N . PHE A 1 83 ? -13.973 -3.306 -3.104 1.00 86.38 83 PHE A N 1
ATOM 594 C CA . PHE A 1 83 ? -14.702 -2.245 -2.409 1.00 86.38 83 PHE A CA 1
ATOM 595 C C . PHE A 1 83 ? -16.075 -1.959 -3.037 1.00 86.38 83 PHE A C 1
ATOM 597 O O . PHE A 1 83 ? -17.058 -1.767 -2.333 1.00 86.38 83 PHE A O 1
ATOM 604 N N . ALA A 1 84 ? -16.182 -1.971 -4.367 1.00 88.38 84 ALA A N 1
ATOM 605 C CA . ALA A 1 84 ? -17.470 -1.830 -5.046 1.00 88.38 84 ALA A CA 1
ATOM 606 C C . ALA A 1 84 ? -18.394 -3.046 -4.829 1.00 88.38 84 ALA A C 1
ATOM 608 O O . ALA A 1 84 ? -19.617 -2.915 -4.897 1.00 88.38 84 ALA A O 1
ATOM 609 N N . THR A 1 85 ? -17.815 -4.225 -4.582 1.00 88.19 85 THR A N 1
ATOM 610 C CA . THR A 1 85 ? -18.532 -5.486 -4.336 1.00 88.19 85 THR A CA 1
ATOM 611 C C . THR A 1 85 ? -18.943 -5.645 -2.876 1.00 88.19 85 THR A C 1
ATOM 613 O O . THR A 1 85 ? -19.913 -6.357 -2.600 1.00 88.19 85 THR A O 1
ATOM 616 N N . GLU A 1 86 ? -18.277 -4.956 -1.944 1.00 81.56 86 GLU A N 1
ATOM 617 C CA . GLU A 1 86 ? -18.796 -4.713 -0.600 1.00 81.56 86 GLU A CA 1
ATOM 618 C C . GLU A 1 86 ? -20.092 -3.909 -0.738 1.00 81.56 86 GLU A C 1
ATOM 620 O O . GLU A 1 86 ? -20.123 -2.678 -0.701 1.00 81.56 86 GLU A O 1
ATOM 625 N N . LYS A 1 87 ? -21.200 -4.628 -0.961 1.00 57.62 87 LYS A N 1
ATOM 626 C CA . LYS A 1 87 ? -22.544 -4.071 -0.910 1.00 57.62 87 LYS A CA 1
ATOM 627 C C . LYS A 1 87 ? -22.618 -3.299 0.394 1.00 57.62 87 LYS A C 1
ATOM 629 O O . LYS A 1 87 ? -22.529 -3.900 1.462 1.00 57.62 87 LYS A O 1
ATOM 634 N N . ARG A 1 88 ? -22.789 -1.982 0.276 1.00 56.94 88 ARG A N 1
ATOM 635 C CA . ARG A 1 88 ? -23.282 -1.102 1.334 1.00 56.94 88 ARG A CA 1
ATOM 636 C C . ARG A 1 88 ? -24.541 -1.749 1.910 1.00 56.94 88 ARG A C 1
ATOM 638 O O . ARG A 1 88 ? -25.639 -1.556 1.393 1.00 56.94 88 ARG A O 1
ATOM 645 N N . GLY A 1 89 ? -24.354 -2.592 2.919 1.00 50.06 89 GLY A N 1
ATOM 646 C CA . GLY A 1 89 ? -25.407 -3.026 3.810 1.00 50.06 89 GLY A CA 1
ATOM 647 C C . GLY A 1 89 ? -25.848 -1.774 4.539 1.00 50.06 89 GLY A C 1
ATOM 648 O O . GLY A 1 89 ? -25.114 -1.270 5.387 1.00 50.06 89 GLY A O 1
ATOM 649 N N . HIS A 1 90 ? -26.964 -1.220 4.074 1.00 40.16 90 HIS A N 1
ATOM 650 C CA . HIS A 1 90 ? -27.788 -0.302 4.842 1.00 40.16 90 HIS A CA 1
ATOM 651 C C . HIS A 1 90 ? -28.243 -0.978 6.134 1.00 40.16 90 HIS A C 1
ATOM 653 O O . HIS A 1 90 ? -28.568 -2.187 6.068 1.00 40.16 90 HIS A O 1
#

Secondary structure (DSSP, 8-state):
-HHHHHHHHHHHHHHHHHHHHHHHHHHHS-HHHHHHHHHHHHHHHHHHHHHHHHHHHHHHHHHHHHHHHHHHHHHHHHHHHHHHHS----

Sequence (90 aa):
MPLLALAAIALDAAVQANQVLSQRVVYTLSSEARGRVNATYMTVVFLCGAVGSILGSLSFVDGGWWITTLIGIALCGAATILFATEKRGH

Radius of gyration: 16.33 Å; chains: 1; bounding box: 41×26×43 Å

pLDDT: mean 86.95, std 9.55, range [40.16, 95.62]